Protein AF-A0A7S3WLR8-F1 (afdb_monomer_lite)

Foldseek 3Di:
DDDDPVRVVVVVVVVLVVLVVVLVVLLVVLCVVVPVLSVLLNVLLVVLVVCCVVPPPVVCCVPVNDPVSVVQVSVLSVQLSVLRVVLVPDDPVCNVVSNVSSSVSSNSD

Organism: NCBI:txid141414

Structure (mmCIF, N/CA/C/O backbone):
data_AF-A0A7S3WLR8-F1
#
_entry.id   AF-A0A7S3WLR8-F1
#
loop_
_atom_site.group_PDB
_atom_site.id
_atom_site.type_symbol
_atom_site.label_atom_id
_atom_site.label_alt_id
_atom_site.label_comp_id
_atom_site.label_asym_id
_atom_site.label_entity_id
_atom_site.label_seq_id
_atom_site.pdbx_PDB_ins_code
_atom_site.Cartn_x
_atom_site.Cartn_y
_atom_site.Cartn_z
_atom_site.occupancy
_atom_site.B_iso_or_equiv
_atom_site.auth_seq_id
_atom_site.auth_comp_id
_atom_site.auth_asym_id
_atom_site.auth_atom_id
_atom_site.pdbx_PDB_model_num
ATOM 1 N N . PRO A 1 1 ? -31.606 2.543 12.599 1.00 53.97 1 PRO A N 1
ATOM 2 C CA . PRO A 1 1 ? -30.919 1.643 13.562 1.00 53.97 1 PRO A CA 1
ATOM 3 C C . PRO A 1 1 ? -29.468 2.091 13.842 1.00 53.97 1 PRO A C 1
ATOM 5 O O . PRO A 1 1 ? -28.624 2.026 12.952 1.00 53.97 1 PRO A O 1
ATOM 8 N N . ARG A 1 2 ? -29.178 2.594 15.053 1.00 62.66 2 ARG A N 1
ATOM 9 C CA . ARG A 1 2 ? -27.808 2.959 15.464 1.00 62.66 2 ARG A CA 1
ATOM 10 C C . ARG A 1 2 ? -27.007 1.675 15.719 1.00 62.66 2 ARG A C 1
ATOM 12 O O . ARG A 1 2 ? -27.306 0.950 16.660 1.00 62.66 2 ARG A O 1
ATOM 19 N N . ARG A 1 3 ? -26.029 1.371 14.860 1.00 73.75 3 ARG A N 1
ATOM 20 C CA . ARG A 1 3 ? -25.092 0.250 15.059 1.00 73.75 3 ARG A CA 1
ATOM 21 C C . ARG A 1 3 ? -24.242 0.498 16.308 1.00 73.75 3 ARG A C 1
ATOM 23 O O . ARG A 1 3 ? -23.859 1.640 16.568 1.00 73.75 3 ARG A O 1
ATOM 30 N N . THR A 1 4 ? -23.946 -0.556 17.069 1.00 88.06 4 THR A N 1
ATOM 31 C CA . THR A 1 4 ? -23.054 -0.463 18.233 1.00 88.06 4 THR A CA 1
ATOM 32 C C . THR A 1 4 ? -21.633 -0.080 17.791 1.00 88.06 4 THR A C 1
ATOM 34 O O . THR A 1 4 ? -21.237 -0.387 16.661 1.00 88.06 4 THR A O 1
ATOM 37 N N . PRO A 1 5 ? -20.832 0.576 18.652 1.00 85.75 5 PRO A N 1
ATOM 38 C CA . PRO A 1 5 ? -19.446 0.926 18.331 1.00 85.75 5 PRO A CA 1
ATOM 39 C C . PRO A 1 5 ? -18.611 -0.293 17.922 1.00 85.75 5 PRO A C 1
ATOM 41 O O . PRO A 1 5 ? -17.853 -0.219 16.960 1.00 85.75 5 PRO A O 1
ATOM 44 N N . LEU A 1 6 ? -18.829 -1.430 18.595 1.00 89.19 6 LEU A N 1
ATOM 45 C CA . LEU A 1 6 ? -18.189 -2.707 18.282 1.00 89.19 6 LEU A CA 1
ATOM 46 C C . LEU A 1 6 ? -18.534 -3.183 16.863 1.00 89.19 6 LEU A C 1
ATOM 48 O O . LEU A 1 6 ? -17.643 -3.556 16.109 1.00 89.19 6 LEU A O 1
ATOM 52 N N . ALA A 1 7 ? -19.809 -3.120 16.468 1.00 88.44 7 ALA A N 1
ATOM 53 C CA . ALA A 1 7 ? -20.231 -3.523 15.128 1.00 88.44 7 ALA A CA 1
ATOM 54 C C . ALA A 1 7 ? -19.625 -2.625 14.036 1.00 88.44 7 ALA A C 1
ATOM 56 O O . ALA A 1 7 ? -19.241 -3.121 12.981 1.00 88.44 7 ALA A O 1
ATOM 57 N N . ASN A 1 8 ? -19.498 -1.317 14.287 1.00 87.25 8 ASN A N 1
ATOM 58 C CA . ASN A 1 8 ? -18.840 -0.401 13.349 1.00 87.25 8 ASN A CA 1
ATOM 59 C C . ASN A 1 8 ? -17.331 -0.661 13.249 1.00 87.25 8 ASN A C 1
ATOM 61 O O . ASN A 1 8 ? -16.785 -0.603 12.150 1.00 87.25 8 ASN A O 1
ATOM 65 N N . PHE A 1 9 ? -16.673 -0.966 14.370 1.00 87.06 9 PHE A N 1
ATOM 66 C CA . PHE A 1 9 ? -15.255 -1.316 14.388 1.00 87.06 9 PHE A CA 1
ATOM 67 C C . PHE A 1 9 ? -14.991 -2.616 13.624 1.00 87.06 9 PHE A C 1
ATOM 69 O O . PHE A 1 9 ? -14.177 -2.619 12.710 1.00 87.06 9 PHE A O 1
ATOM 76 N N . LEU A 1 10 ? -15.743 -3.683 13.914 1.00 91.88 10 LEU A N 1
ATOM 77 C CA . LEU A 1 10 ? -15.607 -4.966 13.215 1.00 91.88 10 LEU A CA 1
ATOM 78 C C . LEU A 1 10 ? -15.839 -4.824 11.708 1.00 91.88 10 LEU A C 1
ATOM 80 O O . LEU A 1 10 ? -15.087 -5.378 10.909 1.00 91.88 10 LEU A O 1
ATOM 84 N N . LEU A 1 11 ? -16.846 -4.040 11.315 1.00 89.75 11 LEU A N 1
ATOM 85 C CA . LEU A 1 11 ? -17.117 -3.756 9.910 1.00 89.75 11 LEU A CA 1
ATOM 86 C C . LEU A 1 11 ? -15.945 -3.008 9.249 1.00 89.75 11 LEU A C 1
ATOM 88 O O . LEU A 1 11 ? -15.518 -3.380 8.159 1.00 89.75 11 LEU A O 1
ATOM 92 N N . MET A 1 12 ? -15.406 -1.979 9.908 1.00 88.06 12 MET A N 1
ATOM 93 C CA . MET A 1 12 ? -14.247 -1.231 9.415 1.00 88.06 12 MET A CA 1
ATOM 94 C C . MET A 1 12 ? -13.010 -2.132 9.291 1.00 88.06 12 MET A C 1
ATOM 96 O O . MET A 1 12 ? -12.360 -2.115 8.250 1.00 88.06 12 MET A O 1
ATOM 100 N N . SER A 1 13 ? -12.709 -2.950 10.302 1.00 88.19 13 SER A N 1
ATOM 101 C CA . SER A 1 13 ? -11.576 -3.884 10.286 1.00 88.19 13 SER A CA 1
ATOM 102 C C . SER A 1 13 ? -11.689 -4.923 9.171 1.00 88.19 13 SER A C 1
ATOM 104 O O . SER A 1 13 ? -10.683 -5.260 8.543 1.00 88.19 13 SER A O 1
ATOM 106 N N . PHE A 1 14 ? -12.904 -5.404 8.892 1.00 91.88 14 PHE A N 1
ATOM 107 C CA . PHE A 1 14 ? -13.155 -6.319 7.783 1.00 91.88 14 PHE A CA 1
ATOM 108 C C . PHE A 1 14 ? -12.862 -5.657 6.431 1.00 91.88 14 PHE A C 1
ATOM 110 O O . PHE A 1 14 ? -12.049 -6.170 5.663 1.00 91.88 14 PHE A O 1
ATOM 117 N N . PHE A 1 15 ? -13.448 -4.484 6.159 1.00 88.62 15 PHE A N 1
ATOM 118 C CA . PHE A 1 15 ? -13.187 -3.757 4.911 1.00 88.62 15 PHE A CA 1
ATOM 119 C C . PHE A 1 15 ? -11.719 -3.347 4.767 1.00 88.62 15 PHE A C 1
ATOM 121 O O . PHE A 1 15 ? -11.165 -3.447 3.675 1.00 88.62 15 PHE A O 1
ATOM 128 N N . PHE A 1 16 ? -11.070 -2.947 5.861 1.00 86.88 16 PHE A N 1
ATOM 129 C CA . PHE A 1 16 ? -9.645 -2.635 5.870 1.00 86.88 16 PHE A CA 1
ATOM 130 C C . PHE A 1 16 ? -8.793 -3.857 5.509 1.00 86.88 16 PHE A C 1
ATOM 132 O O . PHE A 1 16 ? -7.898 -3.739 4.679 1.00 86.88 16 PHE A O 1
ATOM 139 N N . SER A 1 17 ? -9.102 -5.036 6.063 1.00 89.62 17 SER A N 1
ATOM 140 C CA . SER A 1 17 ? -8.383 -6.275 5.729 1.00 89.62 17 SER A CA 1
ATOM 141 C C . SER A 1 17 ? -8.551 -6.656 4.261 1.00 89.62 17 SER A C 1
ATOM 143 O O . SER A 1 17 ? -7.573 -7.013 3.610 1.00 89.62 17 SER A O 1
ATOM 145 N N . VAL A 1 18 ? -9.768 -6.539 3.719 1.00 89.88 18 VAL A N 1
ATOM 146 C CA . VAL A 1 18 ? -10.029 -6.801 2.294 1.00 89.88 18 VAL A CA 1
ATOM 147 C C . VAL A 1 18 ? -9.256 -5.820 1.413 1.00 89.88 18 VAL A C 1
ATOM 149 O O . VAL A 1 18 ? -8.581 -6.244 0.476 1.00 89.88 18 VAL A O 1
ATOM 152 N N . ASN A 1 19 ? -9.299 -4.524 1.736 1.00 87.06 19 ASN A N 1
ATOM 153 C CA . ASN A 1 19 ? -8.563 -3.499 1.000 1.00 87.06 19 ASN A CA 1
ATOM 154 C C . ASN A 1 19 ? -7.050 -3.765 1.027 1.00 87.06 19 ASN A C 1
ATOM 156 O O . ASN A 1 19 ? -6.403 -3.823 -0.015 1.00 87.06 19 ASN A O 1
ATOM 160 N N . HIS A 1 20 ? -6.495 -4.010 2.214 1.00 85.19 20 HIS A N 1
ATOM 161 C CA . HIS A 1 20 ? -5.074 -4.288 2.399 1.00 85.19 20 HIS A CA 1
ATOM 162 C C . HIS A 1 20 ? -4.630 -5.574 1.679 1.00 85.19 20 HIS A C 1
ATOM 164 O O . HIS A 1 20 ? -3.558 -5.613 1.069 1.00 85.19 20 HIS A O 1
ATOM 170 N N . GLY A 1 21 ? -5.454 -6.626 1.718 1.00 86.88 21 GLY A N 1
ATOM 171 C CA . GLY A 1 21 ? -5.207 -7.876 0.998 1.00 86.88 21 GLY A CA 1
ATOM 172 C C . GLY A 1 21 ? -5.178 -7.682 -0.519 1.00 86.88 21 GLY A C 1
ATOM 173 O O . GLY A 1 21 ? -4.295 -8.221 -1.185 1.00 86.88 21 GLY A O 1
ATOM 174 N N . CYS A 1 22 ? -6.081 -6.856 -1.056 1.00 86.19 22 CYS A N 1
ATOM 175 C CA . CYS A 1 22 ? -6.104 -6.508 -2.477 1.00 86.19 22 CYS A CA 1
ATOM 176 C C . CYS A 1 22 ? -4.805 -5.812 -2.905 1.00 86.19 22 CYS A C 1
ATOM 178 O O . CYS A 1 22 ? -4.157 -6.250 -3.856 1.00 86.19 22 CYS A O 1
ATOM 180 N N . VAL A 1 23 ? -4.362 -4.793 -2.160 1.00 84.06 23 VAL A N 1
ATOM 181 C CA . VAL A 1 23 ? -3.108 -4.095 -2.484 1.00 84.06 23 VAL A CA 1
ATOM 182 C C . VAL A 1 23 ? -1.901 -5.030 -2.383 1.00 84.06 23 VAL A C 1
ATOM 184 O O . VAL A 1 23 ? -1.042 -5.026 -3.263 1.00 84.06 23 VAL A O 1
ATOM 187 N N . SER A 1 24 ? -1.855 -5.883 -1.357 1.00 85.69 24 SER A N 1
ATOM 188 C CA . SER A 1 24 ? -0.758 -6.845 -1.176 1.00 85.69 24 SER A CA 1
ATOM 189 C C . SER A 1 24 ? -0.649 -7.819 -2.356 1.00 85.69 24 SER A C 1
ATOM 191 O O . SER A 1 24 ? 0.456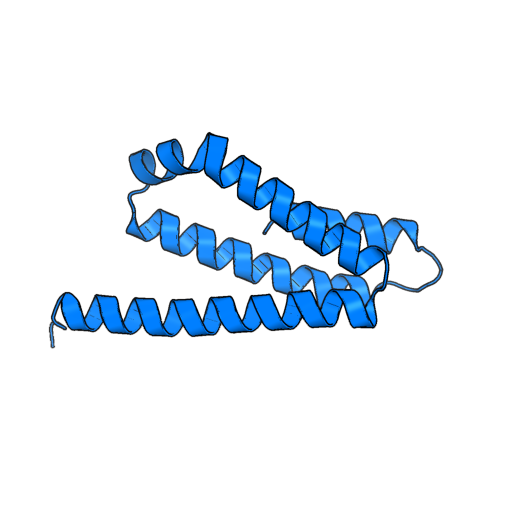 -8.148 -2.792 1.00 85.69 24 SER A O 1
ATOM 193 N N . ALA A 1 25 ? -1.785 -8.249 -2.915 1.00 86.12 25 ALA A N 1
ATOM 194 C CA . ALA A 1 25 ? -1.808 -9.090 -4.108 1.00 86.12 25 ALA A CA 1
ATOM 195 C C . ALA A 1 25 ? -1.264 -8.348 -5.340 1.00 86.12 25 ALA A C 1
ATOM 197 O O . ALA A 1 25 ? -0.430 -8.891 -6.064 1.00 86.12 25 ALA A O 1
ATOM 198 N N . VAL A 1 26 ? -1.675 -7.093 -5.545 1.00 82.12 26 VAL A N 1
ATOM 199 C CA . VAL A 1 26 ? -1.200 -6.239 -6.650 1.00 82.12 26 VAL A CA 1
ATOM 200 C C . VAL A 1 26 ? 0.310 -6.020 -6.564 1.00 82.12 26 VAL A C 1
ATOM 202 O O . VAL A 1 26 ? 0.995 -6.099 -7.580 1.00 82.12 26 VAL A O 1
ATOM 205 N N . LEU A 1 27 ? 0.841 -5.813 -5.361 1.00 82.62 27 LEU A N 1
ATOM 206 C CA . LEU A 1 27 ? 2.268 -5.607 -5.125 1.00 82.62 27 LEU A CA 1
ATOM 207 C C . LEU A 1 27 ? 3.082 -6.853 -5.518 1.00 82.62 27 LEU A C 1
ATOM 209 O O . LEU A 1 27 ? 4.075 -6.736 -6.233 1.00 82.62 27 LEU A O 1
ATOM 213 N N . ASN A 1 28 ? 2.605 -8.055 -5.172 1.00 83.50 28 ASN A N 1
ATOM 214 C CA . ASN A 1 28 ? 3.231 -9.313 -5.600 1.00 83.50 28 ASN A CA 1
ATOM 215 C C . ASN A 1 28 ? 3.179 -9.497 -7.129 1.00 83.50 28 ASN A C 1
ATOM 217 O O . ASN A 1 28 ? 4.193 -9.785 -7.766 1.00 83.50 28 ASN A O 1
ATOM 221 N N . ILE A 1 29 ? 2.009 -9.252 -7.725 1.00 83.06 29 ILE A N 1
ATOM 222 C CA . ILE A 1 29 ? 1.783 -9.332 -9.174 1.00 83.06 29 ILE A CA 1
ATOM 223 C C . ILE A 1 29 ? 2.677 -8.327 -9.926 1.00 83.06 29 ILE A C 1
ATOM 225 O O . ILE A 1 29 ? 3.212 -8.650 -10.985 1.00 83.06 29 ILE A O 1
ATOM 229 N N . SER A 1 30 ? 2.905 -7.135 -9.365 1.00 78.00 30 SER A N 1
ATOM 230 C CA . SER A 1 30 ? 3.750 -6.093 -9.961 1.00 78.00 30 SER A CA 1
ATOM 231 C C . SER A 1 30 ? 5.182 -6.559 -10.200 1.00 78.00 30 SER A C 1
ATOM 233 O O . SER A 1 30 ? 5.725 -6.340 -11.280 1.00 78.00 30 SER A O 1
ATOM 235 N N . VAL A 1 31 ? 5.772 -7.269 -9.237 1.00 80.00 31 VAL A N 1
ATOM 236 C CA . VAL A 1 31 ? 7.144 -7.778 -9.334 1.00 80.00 31 VAL A CA 1
ATOM 237 C C . VAL A 1 31 ? 7.231 -8.869 -10.401 1.00 80.00 31 VAL A C 1
ATOM 239 O O . VAL A 1 31 ? 8.186 -8.900 -11.173 1.00 80.00 31 VAL A O 1
ATOM 242 N N . GLN A 1 32 ? 6.205 -9.718 -10.505 1.00 83.38 32 GLN A N 1
ATOM 243 C CA . GLN A 1 32 ? 6.160 -10.784 -11.508 1.00 83.38 32 GLN A CA 1
ATOM 244 C C . GLN A 1 32 ? 5.997 -10.250 -12.940 1.00 83.38 32 GLN A C 1
ATOM 246 O O . GLN A 1 32 ? 6.628 -10.772 -13.856 1.00 83.38 32 GLN A O 1
ATOM 251 N N . LEU A 1 33 ? 5.170 -9.218 -13.148 1.00 77.81 33 LEU A N 1
ATOM 252 C CA . LEU A 1 33 ? 4.892 -8.671 -14.485 1.00 77.81 33 LEU A CA 1
ATOM 253 C C . LEU A 1 33 ? 5.892 -7.606 -14.945 1.00 77.81 33 LEU A C 1
ATOM 255 O O . LEU A 1 33 ? 6.199 -7.532 -16.135 1.00 77.81 33 LEU A O 1
ATOM 259 N N . LEU A 1 34 ? 6.372 -6.745 -14.043 1.00 71.00 34 LEU A N 1
ATOM 260 C CA . LEU A 1 34 ? 7.248 -5.624 -14.398 1.00 71.00 34 LEU A CA 1
ATOM 261 C C . LEU A 1 34 ? 8.738 -5.910 -14.154 1.00 71.00 34 LEU A C 1
ATOM 263 O O . LEU A 1 34 ? 9.560 -5.101 -14.594 1.00 71.00 34 LEU A O 1
ATOM 267 N N . GLY A 1 35 ? 9.092 -7.018 -13.493 1.00 77.81 35 GLY A N 1
ATOM 268 C CA . GLY A 1 35 ? 10.472 -7.336 -13.122 1.00 77.81 35 GLY A CA 1
ATOM 269 C C . GLY A 1 35 ? 11.072 -6.242 -12.236 1.00 77.81 35 GLY A C 1
ATOM 270 O O . GLY A 1 35 ? 10.438 -5.790 -11.280 1.00 77.81 35 GLY A O 1
ATOM 271 N N . ASP A 1 36 ? 12.260 -5.751 -12.595 1.00 75.44 36 ASP A N 1
ATOM 272 C CA . ASP A 1 36 ? 12.979 -4.713 -11.840 1.00 75.44 36 ASP A CA 1
ATOM 273 C C . ASP A 1 36 ? 12.142 -3.444 -11.609 1.00 75.44 36 ASP A C 1
ATOM 275 O O . ASP A 1 36 ? 12.180 -2.861 -10.526 1.00 75.44 36 ASP A O 1
ATOM 279 N N . ALA A 1 37 ? 11.311 -3.039 -12.578 1.00 69.56 37 ALA A N 1
ATOM 280 C CA . ALA A 1 37 ? 10.446 -1.865 -12.434 1.00 69.56 37 ALA A CA 1
ATOM 281 C C . ALA A 1 37 ? 9.354 -2.046 -11.358 1.00 69.56 37 ALA A C 1
ATOM 283 O O . ALA A 1 37 ? 8.975 -1.066 -10.713 1.00 69.56 37 ALA A O 1
ATOM 284 N N . GLY A 1 38 ? 8.888 -3.281 -11.134 1.00 70.44 38 GLY A N 1
ATOM 285 C CA . GLY A 1 38 ? 7.958 -3.622 -10.050 1.00 70.44 38 GLY A CA 1
ATOM 286 C C . GLY A 1 38 ? 8.648 -3.649 -8.682 1.00 70.44 38 GLY A C 1
ATOM 287 O O . GLY A 1 38 ? 8.073 -3.216 -7.680 1.00 70.44 38 GLY A O 1
ATOM 288 N N . SER A 1 39 ? 9.918 -4.060 -8.643 1.00 76.88 39 SER A N 1
ATOM 289 C CA . SER A 1 39 ? 10.753 -3.977 -7.438 1.00 76.88 39 SER A CA 1
ATOM 290 C C . SER A 1 39 ? 11.016 -2.524 -7.023 1.00 76.88 39 SER A C 1
ATOM 292 O O . SER A 1 39 ? 10.872 -2.199 -5.845 1.00 76.88 39 SER A O 1
ATOM 294 N N . TYR A 1 40 ? 11.316 -1.625 -7.971 1.00 75.94 40 TYR A N 1
ATOM 295 C CA . TYR A 1 40 ? 11.464 -0.188 -7.687 1.00 75.94 40 TYR A CA 1
ATOM 296 C C . TYR A 1 40 ? 10.162 0.453 -7.202 1.00 75.94 40 TYR A C 1
ATOM 298 O O . TYR A 1 40 ? 10.181 1.239 -6.259 1.00 75.94 40 TYR A O 1
ATOM 306 N N . GLN A 1 41 ? 9.030 0.084 -7.804 1.00 73.75 41 GLN A N 1
ATOM 307 C CA . GLN A 1 41 ? 7.705 0.538 -7.386 1.00 73.75 41 GLN A CA 1
ATOM 308 C C . GLN A 1 41 ? 7.388 0.128 -5.942 1.00 73.75 41 GLN A C 1
ATOM 310 O O . GLN A 1 41 ? 6.949 0.948 -5.137 1.00 73.75 41 GLN A O 1
ATOM 315 N N . SER A 1 42 ? 7.635 -1.140 -5.612 1.00 79.19 42 SER A N 1
ATOM 316 C CA . SER A 1 42 ? 7.425 -1.685 -4.268 1.00 79.19 42 SER A CA 1
ATOM 317 C C . SER A 1 42 ? 8.376 -1.054 -3.247 1.00 79.19 42 SER A C 1
ATOM 319 O O . SER A 1 42 ? 7.962 -0.688 -2.151 1.00 79.19 42 SER A O 1
ATOM 321 N N . GLY A 1 43 ? 9.648 -0.880 -3.616 1.00 79.00 43 GLY A N 1
ATOM 322 C CA . GLY A 1 43 ? 10.653 -0.241 -2.768 1.00 79.00 43 GLY A CA 1
ATOM 323 C C . GLY A 1 43 ? 10.336 1.226 -2.476 1.00 79.00 43 GLY A C 1
ATOM 324 O O . GLY A 1 43 ? 10.415 1.642 -1.321 1.00 79.00 43 GLY A O 1
ATOM 325 N N . ALA A 1 44 ? 9.923 1.991 -3.492 1.00 79.12 44 ALA A N 1
ATOM 326 C CA . ALA A 1 44 ? 9.492 3.376 -3.323 1.00 79.12 44 ALA A CA 1
ATOM 327 C C . ALA A 1 44 ? 8.322 3.476 -2.337 1.00 79.12 44 ALA A C 1
ATOM 32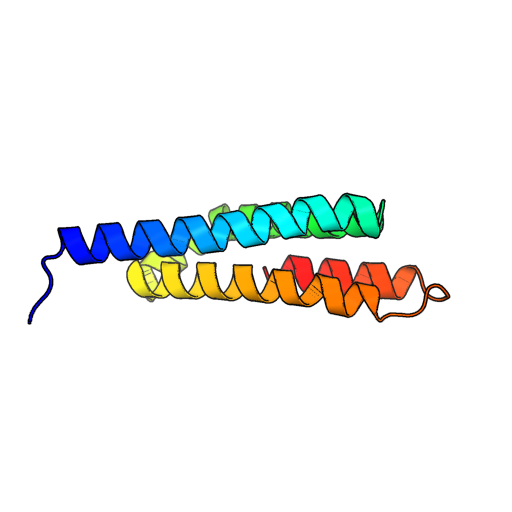9 O O . ALA A 1 44 ? 8.395 4.288 -1.420 1.00 79.12 44 ALA A O 1
ATOM 330 N N . LEU A 1 45 ? 7.323 2.593 -2.466 1.00 78.88 45 LEU A N 1
ATOM 331 C CA . LEU A 1 45 ? 6.171 2.562 -1.566 1.00 78.88 45 LEU A CA 1
ATOM 332 C C . LEU A 1 45 ? 6.556 2.238 -0.119 1.00 78.88 45 LEU A C 1
ATOM 334 O O . LEU A 1 45 ? 6.076 2.872 0.813 1.00 78.88 45 LEU A O 1
ATOM 338 N N . TYR A 1 46 ? 7.450 1.274 0.113 1.00 83.00 46 TYR A N 1
ATOM 339 C CA . TYR A 1 46 ? 7.888 0.978 1.481 1.00 83.00 46 TYR A CA 1
ATOM 340 C C . TYR A 1 46 ? 8.679 2.130 2.108 1.00 83.00 46 TYR A C 1
ATOM 342 O O . TYR A 1 46 ? 8.525 2.399 3.301 1.00 83.00 46 TYR A O 1
ATOM 350 N N . ILE A 1 47 ? 9.503 2.827 1.320 1.00 82.25 47 ILE A N 1
ATOM 351 C CA . ILE A 1 47 ? 10.267 3.988 1.790 1.00 82.25 47 ILE A CA 1
ATOM 352 C C . ILE A 1 47 ? 9.327 5.152 2.116 1.00 82.25 47 ILE A C 1
ATOM 354 O O . ILE A 1 47 ? 9.464 5.758 3.180 1.00 82.25 47 ILE A O 1
ATOM 358 N N . THR A 1 48 ? 8.366 5.463 1.246 1.00 80.94 48 THR A N 1
ATOM 359 C CA . THR A 1 48 ? 7.400 6.554 1.464 1.00 80.94 48 THR A CA 1
ATOM 360 C C . THR A 1 48 ? 6.473 6.253 2.624 1.00 80.94 48 THR A C 1
ATOM 362 O O . THR A 1 48 ? 6.239 7.128 3.461 1.00 80.94 48 THR A O 1
ATOM 365 N N . TYR A 1 49 ? 6.028 5.004 2.744 1.00 81.50 49 TYR A N 1
ATOM 366 C CA . TYR A 1 49 ? 5.244 4.539 3.876 1.00 81.50 49 TYR A CA 1
ATOM 367 C C . TYR A 1 49 ? 6.019 4.691 5.190 1.00 81.50 49 TYR A C 1
ATOM 369 O O . TYR A 1 49 ? 5.500 5.259 6.151 1.00 81.50 49 TYR A O 1
ATOM 377 N N . ALA A 1 50 ? 7.284 4.263 5.231 1.00 83.06 50 ALA A N 1
ATOM 378 C CA . ALA A 1 50 ? 8.131 4.411 6.412 1.00 83.06 50 ALA A CA 1
ATOM 379 C C . ALA A 1 50 ? 8.400 5.887 6.754 1.00 83.06 50 ALA A C 1
ATOM 381 O O . ALA A 1 50 ? 8.301 6.278 7.917 1.00 83.06 50 ALA A O 1
ATOM 382 N N . ALA A 1 51 ? 8.689 6.724 5.755 1.00 82.25 51 ALA A N 1
ATOM 383 C CA . ALA A 1 51 ? 8.906 8.156 5.947 1.00 82.25 51 ALA A CA 1
ATOM 384 C C . ALA A 1 51 ? 7.643 8.855 6.474 1.00 82.25 51 ALA A C 1
ATOM 386 O O . ALA A 1 51 ? 7.718 9.645 7.414 1.00 82.25 51 ALA A O 1
ATOM 387 N N . THR A 1 52 ? 6.475 8.517 5.927 1.00 81.81 52 THR A N 1
ATOM 388 C CA . THR A 1 52 ? 5.181 9.055 6.371 1.00 81.81 52 THR A CA 1
ATOM 389 C C . THR A 1 52 ? 4.851 8.587 7.785 1.00 81.81 52 THR A C 1
ATOM 391 O O . THR A 1 52 ? 4.429 9.392 8.618 1.00 81.81 52 THR A O 1
ATOM 394 N N . ALA A 1 53 ? 5.118 7.318 8.102 1.00 82.75 53 ALA A N 1
ATOM 395 C CA . ALA A 1 53 ? 4.942 6.776 9.444 1.00 82.75 53 ALA A CA 1
ATOM 396 C C . ALA A 1 53 ? 5.827 7.492 10.480 1.00 82.75 53 ALA A C 1
ATOM 398 O O . ALA A 1 53 ? 5.348 7.837 11.559 1.00 82.75 53 ALA A O 1
ATOM 399 N N . LEU A 1 54 ? 7.095 7.755 10.142 1.00 83.06 54 LEU A N 1
ATOM 400 C CA . LEU A 1 54 ? 8.071 8.368 11.050 1.00 83.06 54 LEU A CA 1
ATOM 401 C C . LEU A 1 54 ? 7.880 9.877 11.227 1.00 83.06 54 LEU A C 1
ATOM 403 O O . LEU A 1 54 ? 8.040 10.382 12.336 1.00 83.06 54 LEU A O 1
ATOM 407 N N . LEU A 1 55 ? 7.574 10.602 10.150 1.00 81.69 55 LEU A N 1
ATOM 408 C CA . LEU A 1 55 ? 7.586 12.069 10.150 1.00 81.69 55 LEU A CA 1
ATOM 409 C C . LEU A 1 55 ? 6.189 12.683 10.273 1.00 81.69 55 LEU A C 1
ATOM 411 O O . LEU A 1 55 ? 6.044 13.757 10.850 1.00 81.69 55 LEU A O 1
ATOM 415 N N . PHE A 1 56 ? 5.164 12.019 9.735 1.00 76.44 56 PHE A N 1
ATOM 416 C CA . PHE A 1 56 ? 3.841 12.619 9.540 1.00 76.44 56 PHE A CA 1
ATOM 417 C C . PHE A 1 56 ? 2.708 11.919 10.290 1.00 76.44 56 PHE A C 1
ATOM 419 O O . PHE A 1 56 ? 1.675 12.548 10.515 1.00 76.44 56 PHE A O 1
ATOM 426 N N . SER A 1 57 ? 2.877 10.668 10.730 1.00 77.38 57 SER A N 1
ATOM 427 C CA . SER A 1 57 ? 1.786 9.915 11.365 1.00 77.38 57 SER A CA 1
ATOM 428 C C . SER A 1 57 ? 1.259 10.581 12.636 1.00 77.38 57 SER A C 1
ATOM 430 O O . SER A 1 57 ? 0.046 10.638 12.821 1.00 77.38 57 SER A O 1
ATOM 432 N N . ALA A 1 58 ? 2.137 11.091 13.505 1.00 76.69 58 ALA A N 1
ATOM 433 C CA . ALA A 1 58 ? 1.712 11.769 14.731 1.00 76.69 58 ALA A CA 1
ATOM 434 C C . ALA A 1 58 ? 0.987 13.091 14.413 1.00 76.69 58 ALA A C 1
ATOM 436 O O . ALA A 1 58 ? -0.140 13.303 14.851 1.00 76.69 58 ALA A O 1
ATOM 437 N N . GLY A 1 59 ? 1.575 13.927 13.549 1.00 76.56 59 GLY A N 1
ATOM 438 C CA . GLY A 1 59 ? 0.995 15.218 13.168 1.00 76.56 59 GLY A CA 1
ATOM 439 C C . GLY A 1 59 ? -0.333 15.109 12.408 1.00 76.56 59 GLY A C 1
ATOM 440 O O . GLY A 1 59 ? -1.235 15.922 12.625 1.00 76.56 59 GLY A O 1
ATOM 441 N N . MET A 1 60 ? -0.496 14.094 11.551 1.00 72.62 60 MET A N 1
ATOM 442 C CA . MET A 1 60 ? -1.760 13.842 10.848 1.00 72.62 60 MET A CA 1
ATOM 443 C C . MET A 1 60 ? -2.872 13.412 11.802 1.00 72.62 60 MET A C 1
ATOM 445 O O . MET A 1 60 ? -3.985 13.932 11.706 1.00 72.62 60 MET A O 1
ATOM 449 N N . VAL A 1 61 ? -2.581 12.483 12.718 1.00 81.25 61 VAL A N 1
ATOM 450 C CA . VAL A 1 61 ? -3.585 11.972 13.660 1.00 81.25 61 VAL A CA 1
ATOM 451 C C . VAL A 1 61 ? -4.025 13.063 14.632 1.00 81.25 61 VAL A C 1
ATOM 453 O O . VAL A 1 61 ? -5.225 13.170 14.892 1.00 81.25 61 VAL A O 1
ATOM 456 N N . ASP A 1 62 ? -3.100 13.911 15.082 1.00 81.44 62 ASP A N 1
ATOM 457 C CA . ASP A 1 62 ? -3.409 15.031 15.974 1.00 81.44 62 ASP A CA 1
ATOM 458 C C . ASP A 1 62 ? -4.213 16.141 15.274 1.00 81.44 62 ASP A C 1
ATOM 460 O O . ASP A 1 62 ? -5.087 16.749 15.890 1.00 81.44 62 ASP A O 1
ATOM 464 N N . SER A 1 63 ? -3.982 16.377 13.975 1.00 83.06 63 SER A N 1
ATOM 465 C CA . SER A 1 63 ? -4.655 17.453 13.225 1.00 83.06 63 SER A CA 1
ATOM 466 C C . SER A 1 63 ? -6.020 17.052 12.650 1.00 83.06 63 SER A C 1
ATOM 468 O O . SER A 1 63 ? -6.972 17.829 12.709 1.00 83.06 63 SER A O 1
ATOM 470 N N . PHE A 1 64 ? -6.138 15.850 12.073 1.00 78.31 64 PHE A N 1
ATOM 471 C CA . PHE A 1 64 ? -7.349 15.395 11.364 1.00 78.31 64 PHE A CA 1
ATOM 472 C C . PHE A 1 64 ? -8.175 14.376 12.158 1.00 78.31 64 PHE A C 1
ATOM 474 O O . PHE A 1 64 ? -9.293 14.021 11.771 1.00 78.31 64 PHE A O 1
ATOM 481 N N . GLY A 1 65 ? -7.637 13.889 13.273 1.00 84.31 65 GLY A N 1
ATOM 482 C CA . GLY A 1 65 ? -8.240 12.839 14.071 1.00 84.31 65 GLY A CA 1
ATOM 483 C C . GLY A 1 65 ? -8.030 11.436 13.479 1.00 84.31 65 GLY A C 1
ATOM 484 O O . GLY A 1 65 ? -7.787 11.254 12.277 1.00 84.31 65 GLY A O 1
ATOM 485 N N . PRO A 1 66 ? -8.172 10.393 14.313 1.00 78.31 66 PRO A N 1
ATOM 486 C CA . PRO A 1 66 ? -7.810 9.022 13.949 1.00 78.31 66 PRO A CA 1
ATOM 487 C C . PRO A 1 66 ? -8.681 8.432 12.832 1.00 78.31 66 PRO A C 1
ATOM 489 O O . PRO A 1 66 ? -8.203 7.638 12.027 1.00 78.31 66 PRO A O 1
ATOM 492 N N . ARG A 1 67 ? -9.958 8.830 12.734 1.00 78.69 67 ARG A N 1
ATOM 493 C CA . ARG A 1 67 ? -10.877 8.294 11.713 1.00 78.69 67 ARG A CA 1
ATOM 494 C C . ARG A 1 67 ? -10.567 8.806 10.309 1.00 78.69 67 ARG A C 1
ATOM 496 O O . ARG A 1 67 ? -10.536 8.010 9.376 1.00 78.69 67 ARG A O 1
ATOM 503 N N . ILE A 1 68 ? -10.341 10.112 10.161 1.00 81.94 68 ILE A N 1
ATOM 504 C CA . ILE A 1 68 ? -10.049 10.718 8.855 1.00 81.94 68 ILE A CA 1
ATOM 505 C C . ILE A 1 68 ? -8.648 10.316 8.400 1.00 81.94 68 ILE A C 1
ATOM 507 O O . ILE A 1 68 ? -8.468 9.980 7.235 1.00 81.94 68 ILE A O 1
ATOM 511 N N . SER A 1 69 ? -7.688 10.240 9.324 1.00 80.31 69 SER A N 1
ATOM 512 C CA . SER A 1 69 ? -6.331 9.766 9.022 1.00 80.31 69 SER A CA 1
ATOM 513 C C . SER A 1 69 ? -6.328 8.331 8.479 1.00 8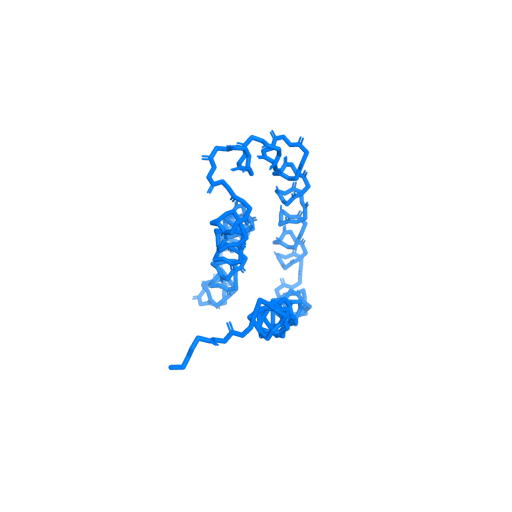0.31 69 SER A C 1
ATOM 515 O O . SER A 1 69 ? -5.656 8.050 7.490 1.00 80.31 69 SER A O 1
ATOM 517 N N . LEU A 1 70 ? -7.150 7.438 9.048 1.00 80.00 70 LEU A N 1
ATOM 518 C CA . LEU A 1 70 ? -7.346 6.078 8.527 1.00 80.00 70 LEU A CA 1
ATOM 519 C C . LEU A 1 70 ? -7.997 6.056 7.134 1.00 80.00 70 LEU A C 1
ATOM 521 O O . LEU A 1 70 ? -7.603 5.259 6.280 1.00 80.00 70 LEU A O 1
ATOM 525 N N . MET A 1 71 ? -8.986 6.918 6.887 1.00 82.19 71 MET A N 1
ATOM 526 C CA . MET A 1 71 ? -9.617 7.039 5.566 1.00 82.19 71 MET A CA 1
ATOM 527 C C . MET A 1 71 ? -8.638 7.568 4.511 1.00 82.19 71 MET A C 1
ATOM 529 O O . MET A 1 71 ? -8.569 7.012 3.421 1.00 82.19 71 MET A O 1
ATOM 533 N N . LEU A 1 72 ? -7.843 8.588 4.839 1.00 81.44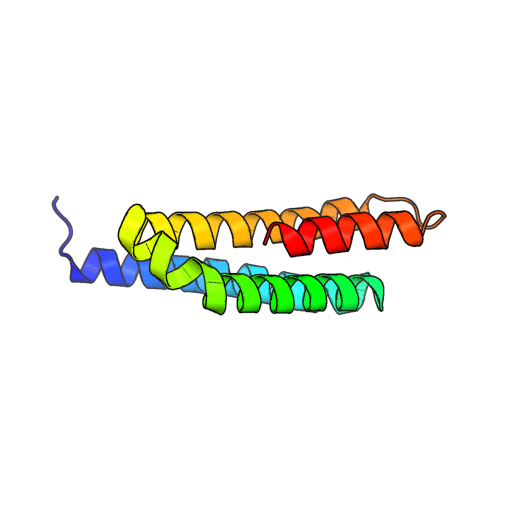 72 LEU A N 1
ATOM 534 C CA . LEU A 1 72 ? -6.822 9.131 3.940 1.00 81.44 72 LEU A CA 1
ATOM 535 C C . LEU A 1 72 ? -5.738 8.096 3.633 1.00 81.44 72 LEU A C 1
ATOM 537 O O . LEU A 1 72 ? -5.445 7.866 2.464 1.00 81.44 72 LEU A O 1
ATOM 541 N N . GLY A 1 73 ? -5.209 7.411 4.651 1.00 79.31 73 GLY A N 1
ATOM 542 C CA . GLY A 1 73 ? -4.198 6.369 4.447 1.00 79.31 73 GLY A CA 1
ATOM 543 C C . GLY A 1 73 ? -4.704 5.214 3.578 1.00 79.31 73 GLY A C 1
ATOM 544 O O . GLY A 1 73 ? -3.998 4.740 2.695 1.00 79.31 73 GLY A O 1
ATOM 545 N N . SER A 1 74 ? -5.958 4.790 3.760 1.00 78.69 74 SER A N 1
ATOM 546 C CA . SER A 1 74 ? -6.556 3.745 2.912 1.00 78.69 74 SER A CA 1
ATOM 547 C C . SER A 1 74 ? -6.875 4.218 1.486 1.00 78.69 74 SER A C 1
ATOM 549 O O . SER A 1 74 ? -6.758 3.425 0.547 1.00 78.69 74 SER A O 1
ATOM 551 N N . ALA A 1 75 ? -7.217 5.495 1.298 1.00 81.19 75 ALA A N 1
ATOM 552 C CA . ALA A 1 75 ? -7.436 6.086 -0.021 1.00 81.19 75 ALA A CA 1
ATOM 553 C C . ALA A 1 75 ? -6.129 6.199 -0.824 1.00 81.19 75 ALA A C 1
ATOM 555 O O . ALA A 1 75 ? -6.091 5.765 -1.975 1.00 81.19 75 ALA A O 1
ATOM 556 N N . LEU A 1 76 ? -5.052 6.698 -0.209 1.00 79.62 76 LEU A N 1
ATOM 557 C CA . LEU A 1 76 ? -3.723 6.789 -0.833 1.00 79.62 76 LEU A CA 1
ATOM 558 C C . LEU A 1 76 ? -3.199 5.405 -1.238 1.00 79.62 76 LEU A C 1
ATOM 560 O O . LEU A 1 76 ? -2.791 5.199 -2.381 1.00 79.62 76 LEU A O 1
ATOM 564 N N . ASN A 1 77 ? -3.375 4.416 -0.361 1.00 78.19 77 ASN A N 1
ATOM 565 C CA . ASN A 1 77 ? -3.013 3.030 -0.647 1.00 78.19 77 ASN A CA 1
ATOM 566 C C . ASN A 1 77 ? -3.795 2.447 -1.849 1.00 78.19 77 ASN A C 1
ATOM 568 O O . ASN A 1 77 ? -3.281 1.651 -2.631 1.00 78.19 77 ASN A O 1
ATOM 572 N N . THR A 1 78 ? -5.039 2.889 -2.062 1.00 78.12 78 THR A N 1
ATOM 573 C CA . THR A 1 78 ? -5.812 2.510 -3.258 1.00 78.12 78 THR A CA 1
ATOM 574 C C . THR A 1 78 ? -5.296 3.213 -4.519 1.00 78.12 78 THR A C 1
ATOM 576 O O . THR A 1 78 ? -5.226 2.593 -5.581 1.00 78.12 78 THR A O 1
ATOM 579 N N . CYS A 1 79 ? -4.886 4.483 -4.423 1.00 76.50 79 CYS A N 1
ATOM 580 C CA . CYS A 1 79 ? -4.293 5.223 -5.543 1.00 76.50 79 CYS A CA 1
ATOM 581 C C . CYS A 1 79 ? -3.011 4.560 -6.063 1.00 76.50 79 CYS A C 1
ATOM 583 O O . CYS A 1 79 ? -2.783 4.544 -7.274 1.00 76.50 79 CYS A O 1
ATOM 585 N N . TYR A 1 80 ? -2.220 3.941 -5.184 1.00 76.06 80 TYR A N 1
ATOM 586 C CA . TYR A 1 80 ? -1.061 3.155 -5.599 1.00 76.06 80 TYR A CA 1
ATOM 587 C C . TYR A 1 80 ? -1.420 2.039 -6.588 1.00 76.06 80 TYR A C 1
ATOM 589 O O . TYR A 1 80 ? -0.728 1.866 -7.591 1.00 76.06 80 TYR A O 1
ATOM 597 N N . VAL A 1 81 ? -2.523 1.314 -6.370 1.00 75.81 81 VAL A N 1
ATOM 598 C CA . VAL A 1 81 ? -2.947 0.214 -7.257 1.00 75.81 81 VAL A CA 1
ATOM 599 C C . VAL A 1 81 ? -3.190 0.701 -8.686 1.00 75.81 81 VAL A C 1
ATOM 601 O O . VAL A 1 81 ? -2.950 -0.046 -9.631 1.00 75.81 81 VAL A O 1
ATOM 604 N N . ILE A 1 82 ? -3.591 1.964 -8.862 1.00 76.00 82 ILE A N 1
ATOM 605 C CA . ILE A 1 82 ? -3.835 2.586 -10.172 1.00 76.00 82 ILE A CA 1
ATOM 606 C C . ILE A 1 82 ? -2.525 2.777 -10.955 1.00 76.00 82 ILE A C 1
ATOM 608 O O . ILE A 1 82 ? -2.528 2.756 -12.185 1.00 76.00 82 ILE A O 1
ATOM 612 N N . SER A 1 83 ? -1.380 2.890 -10.280 1.00 72.62 83 SER A N 1
ATOM 613 C CA . SER A 1 83 ? -0.090 3.059 -10.961 1.00 72.62 83 SER A CA 1
ATOM 614 C C . SER A 1 83 ? 0.354 1.825 -11.757 1.00 72.62 83 SER A C 1
ATOM 616 O O . SER A 1 83 ? 1.027 1.967 -12.777 1.00 72.62 83 SER A O 1
ATOM 618 N N . LEU A 1 84 ? -0.078 0.621 -11.362 1.00 72.44 84 LEU A N 1
ATOM 619 C CA . LEU A 1 84 ? 0.255 -0.631 -12.045 1.00 72.44 84 LEU A CA 1
ATOM 620 C C . LEU A 1 84 ? -0.362 -0.759 -13.451 1.00 72.44 84 LEU A C 1
ATOM 622 O O . LEU A 1 84 ? 0.395 -0.994 -14.394 1.00 72.44 84 LEU A O 1
ATOM 626 N N . PRO A 1 85 ? -1.686 -0.592 -13.659 1.00 73.38 85 PRO A N 1
ATOM 627 C CA . PRO A 1 85 ? -2.263 -0.622 -14.999 1.00 73.38 85 PRO A CA 1
ATOM 628 C C . PRO A 1 85 ? -1.728 0.516 -15.875 1.00 73.38 85 PRO A C 1
ATOM 630 O O . PRO A 1 85 ? -1.505 0.290 -17.061 1.00 73.38 85 PRO A O 1
ATOM 633 N N . ILE A 1 86 ? -1.439 1.696 -15.305 1.00 70.56 86 ILE A N 1
ATOM 634 C CA . ILE A 1 86 ? -0.811 2.810 -16.039 1.00 70.56 86 ILE A CA 1
ATOM 635 C C . ILE A 1 86 ? 0.602 2.422 -16.515 1.00 70.56 86 ILE A C 1
ATOM 637 O O . ILE A 1 86 ? 0.971 2.666 -17.667 1.00 70.56 86 ILE A O 1
ATOM 641 N N . ALA A 1 87 ? 1.392 1.762 -15.669 1.00 68.56 87 ALA A N 1
ATOM 642 C CA . ALA A 1 87 ? 2.708 1.267 -16.059 1.00 68.56 87 ALA A CA 1
ATOM 643 C C . ALA A 1 87 ? 2.632 0.140 -17.111 1.00 68.56 87 ALA A C 1
ATOM 645 O O . ALA A 1 87 ? 3.556 -0.001 -17.914 1.00 68.56 87 ALA A O 1
ATOM 646 N N . LEU A 1 88 ? 1.535 -0.627 -17.148 1.00 69.75 88 LEU A N 1
ATOM 647 C CA . LEU A 1 88 ? 1.322 -1.726 -18.097 1.00 69.75 88 LEU A CA 1
ATOM 648 C C . LEU A 1 88 ? 0.932 -1.249 -19.508 1.00 69.75 88 LEU A C 1
ATOM 650 O O . LEU A 1 88 ? 1.327 -1.868 -20.493 1.00 69.75 88 LEU A O 1
ATOM 654 N N . ILE A 1 89 ? 0.178 -0.150 -19.615 1.00 74.62 89 ILE A N 1
ATOM 655 C CA . ILE A 1 89 ? -0.216 0.448 -20.908 1.00 74.62 89 ILE A CA 1
ATOM 656 C C . ILE A 1 89 ? 0.906 1.277 -21.556 1.00 74.62 89 ILE A C 1
ATOM 658 O O . ILE A 1 89 ? 0.780 1.700 -22.704 1.00 74.62 89 ILE A O 1
ATOM 662 N N . THR A 1 90 ? 2.004 1.524 -20.836 1.00 66.75 90 THR A N 1
ATOM 663 C CA . THR A 1 90 ? 3.126 2.335 -21.324 1.00 66.75 90 THR A CA 1
ATOM 664 C C . THR A 1 90 ? 4.055 1.490 -22.220 1.00 66.75 90 THR A C 1
ATOM 666 O O . THR A 1 90 ? 4.537 0.444 -21.776 1.00 66.75 90 THR A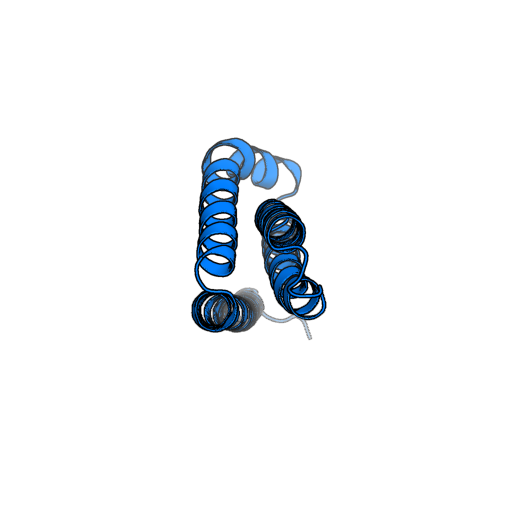 O 1
ATOM 669 N N . PRO A 1 91 ? 4.344 1.907 -23.472 1.00 58.47 91 PRO A N 1
ATOM 670 C CA . PRO A 1 91 ? 5.072 1.085 -24.442 1.00 58.47 91 PRO A CA 1
ATOM 671 C C . PRO A 1 91 ? 6.514 0.753 -24.012 1.00 58.47 91 PRO A C 1
ATOM 673 O O . PRO A 1 91 ? 7.258 1.603 -23.524 1.00 58.47 91 PRO A O 1
ATOM 676 N N . LEU A 1 92 ? 6.931 -0.496 -24.275 1.00 56.25 92 LEU A N 1
ATOM 677 C CA . LEU A 1 92 ? 8.229 -1.103 -23.910 1.00 56.25 92 LEU A CA 1
ATOM 678 C C . LEU A 1 92 ? 9.476 -0.331 -24.383 1.00 56.25 92 LEU A C 1
ATOM 680 O O . LEU A 1 92 ? 10.549 -0.517 -23.817 1.00 56.25 92 LEU A O 1
ATOM 684 N N . ASN A 1 93 ? 9.344 0.547 -25.380 1.00 53.25 93 ASN A N 1
ATOM 685 C CA . ASN A 1 93 ? 10.449 1.317 -25.960 1.00 53.25 93 ASN A CA 1
ATOM 686 C C . ASN A 1 93 ? 10.981 2.438 -25.035 1.00 53.25 93 ASN A C 1
ATOM 688 O O . ASN A 1 93 ? 11.965 3.095 -25.359 1.00 53.25 93 ASN A O 1
ATOM 692 N N . GLN A 1 94 ? 10.340 2.682 -23.885 1.00 62.69 94 GLN A N 1
ATOM 693 C CA . GLN A 1 94 ? 10.753 3.701 -22.915 1.00 62.69 94 GLN A CA 1
ATOM 694 C C . GLN A 1 94 ? 10.801 3.129 -21.493 1.00 62.69 94 GLN A C 1
ATOM 696 O O . GLN A 1 94 ? 10.001 3.482 -20.624 1.00 62.69 94 GLN A O 1
ATOM 701 N N . ALA A 1 95 ? 11.774 2.249 -21.241 1.00 61.00 95 ALA A N 1
ATOM 702 C CA . ALA A 1 95 ? 12.012 1.651 -19.923 1.00 61.00 95 ALA A CA 1
ATOM 703 C C . ALA A 1 95 ? 12.120 2.705 -18.801 1.00 61.00 95 ALA A C 1
ATOM 705 O O . ALA A 1 95 ? 11.572 2.516 -17.717 1.00 61.00 95 ALA A O 1
ATOM 706 N N . THR A 1 96 ? 12.733 3.859 -19.084 1.00 61.38 96 THR A N 1
ATOM 707 C CA . THR A 1 96 ? 12.845 4.985 -18.146 1.00 61.38 96 THR A CA 1
ATOM 708 C C . THR A 1 96 ? 11.484 5.573 -17.767 1.00 61.38 96 THR A C 1
ATOM 710 O O . THR A 1 96 ? 11.265 5.905 -16.607 1.00 61.38 96 THR A O 1
ATOM 713 N N . LEU A 1 97 ? 10.541 5.660 -18.710 1.00 63.25 97 LEU A N 1
ATOM 714 C CA . LEU A 1 97 ? 9.224 6.256 -18.471 1.00 63.25 97 LEU A CA 1
ATOM 715 C C . LEU A 1 97 ? 8.332 5.313 -17.647 1.00 63.25 97 LEU A C 1
ATOM 717 O O . LEU A 1 97 ? 7.627 5.770 -16.751 1.00 63.25 97 LEU A O 1
ATOM 721 N N . ARG A 1 98 ? 8.466 3.991 -17.837 1.00 62.09 98 ARG A N 1
ATOM 722 C CA . ARG A 1 98 ? 7.853 2.980 -16.951 1.00 62.09 98 ARG A CA 1
ATOM 723 C C . ARG A 1 98 ? 8.340 3.095 -15.505 1.00 62.09 98 ARG A C 1
ATOM 725 O O . ARG A 1 98 ? 7.519 3.007 -14.599 1.00 62.09 98 ARG A O 1
ATOM 732 N N . VAL A 1 99 ? 9.638 3.320 -15.291 1.00 63.81 99 VAL A N 1
ATOM 733 C CA . VAL A 1 99 ? 10.222 3.472 -13.944 1.00 63.81 99 VAL A CA 1
ATOM 734 C C . VAL A 1 99 ? 9.807 4.796 -13.294 1.00 63.81 99 VAL A C 1
ATOM 736 O O . VAL A 1 99 ? 9.477 4.824 -12.114 1.00 63.81 99 VAL A O 1
ATOM 739 N N . VAL A 1 100 ? 9.755 5.897 -14.049 1.00 66.06 100 VAL A N 1
ATOM 740 C CA . VAL A 1 100 ? 9.303 7.197 -13.518 1.00 66.06 100 VAL A CA 1
ATOM 741 C C . VAL A 1 100 ? 7.832 7.146 -13.100 1.00 66.06 100 VAL A C 1
ATOM 743 O O . VAL A 1 100 ? 7.488 7.617 -12.018 1.00 66.06 100 VAL A O 1
ATOM 746 N N . VAL A 1 101 ? 6.968 6.537 -13.916 1.00 67.56 101 VAL A N 1
ATOM 747 C CA . VAL A 1 101 ? 5.541 6.367 -13.596 1.00 67.56 101 VAL A CA 1
ATOM 748 C C . VAL A 1 101 ? 5.347 5.441 -12.394 1.00 67.56 101 VAL A C 1
ATOM 750 O O . VAL A 1 101 ? 4.498 5.712 -11.545 1.00 67.56 101 VAL A O 1
ATOM 753 N N . SER A 1 102 ? 6.150 4.380 -12.282 1.00 64.75 102 SER A N 1
ATOM 754 C CA . SER A 1 102 ? 6.042 3.433 -11.174 1.00 64.75 102 SER A CA 1
ATOM 755 C C . SER A 1 102 ? 6.554 4.011 -9.847 1.00 64.75 102 SER A C 1
ATOM 757 O O . SER A 1 102 ? 5.926 3.802 -8.809 1.00 64.75 102 SER A O 1
ATOM 759 N N . ILE A 1 103 ? 7.616 4.825 -9.870 1.00 66.69 103 ILE A N 1
ATOM 760 C CA . ILE A 1 103 ? 8.098 5.576 -8.699 1.00 66.69 103 ILE A CA 1
ATOM 761 C C . ILE A 1 103 ? 7.101 6.670 -8.304 1.00 66.69 103 ILE A C 1
ATOM 763 O O . ILE A 1 103 ? 6.784 6.796 -7.126 1.00 66.69 103 ILE A O 1
ATOM 767 N N . ALA A 1 104 ? 6.559 7.430 -9.262 1.00 71.00 104 ALA A N 1
ATOM 768 C CA . ALA A 1 104 ? 5.539 8.441 -8.978 1.00 71.00 104 ALA A CA 1
ATOM 769 C C . ALA A 1 104 ? 4.284 7.818 -8.344 1.00 71.00 104 ALA A C 1
ATOM 771 O O . ALA A 1 104 ? 3.739 8.366 -7.391 1.00 71.00 104 ALA A O 1
ATOM 772 N N . GLY A 1 105 ? 3.872 6.640 -8.817 1.00 64.06 105 GLY A N 1
ATOM 773 C CA . GLY A 1 105 ? 2.804 5.853 -8.206 1.00 64.06 105 GLY A CA 1
ATOM 774 C C . GLY A 1 105 ? 3.115 5.377 -6.787 1.00 64.06 105 GLY A C 1
ATOM 775 O O . GLY A 1 105 ? 2.251 5.456 -5.918 1.00 64.06 105 GLY A O 1
ATOM 776 N N . GLY A 1 106 ? 4.349 4.924 -6.542 1.00 60.25 106 GLY A N 1
ATOM 777 C CA . GLY A 1 106 ? 4.825 4.522 -5.214 1.00 60.25 106 GLY A CA 1
ATOM 778 C C . GLY A 1 106 ? 4.978 5.682 -4.224 1.00 60.25 106 GLY A C 1
ATOM 779 O O . GLY A 1 106 ? 4.804 5.475 -3.035 1.00 60.25 106 GLY A O 1
ATOM 780 N N . LEU A 1 107 ? 5.249 6.902 -4.701 1.00 64.19 107 LEU A N 1
ATOM 781 C CA . LEU A 1 107 ? 5.299 8.118 -3.876 1.00 64.19 107 LEU A CA 1
ATOM 782 C C . LEU A 1 107 ? 3.913 8.602 -3.420 1.00 64.19 107 LEU A C 1
ATOM 784 O O . LEU A 1 107 ? 3.818 9.293 -2.410 1.00 64.19 107 LEU A O 1
ATOM 788 N N . ILE A 1 108 ? 2.861 8.298 -4.188 1.00 67.44 108 ILE A N 1
ATOM 789 C CA . ILE A 1 108 ? 1.476 8.695 -3.881 1.00 67.44 108 ILE A CA 1
ATOM 790 C C . ILE A 1 108 ? 0.815 7.715 -2.897 1.00 67.44 108 ILE A C 1
ATOM 792 O O . ILE A 1 108 ? -0.077 8.126 -2.155 1.00 67.44 108 ILE A O 1
ATOM 796 N N . GLY A 1 109 ? 1.223 6.442 -2.925 1.00 54.66 109 GLY A N 1
ATOM 797 C CA . GLY A 1 109 ? 0.773 5.390 -2.004 1.00 54.66 109 GLY A CA 1
ATOM 798 C C . GLY A 1 109 ? 1.356 5.517 -0.610 1.00 54.66 109 GLY A C 1
ATOM 799 O O . GLY A 1 109 ? 0.575 5.299 0.344 1.00 54.66 109 GLY A O 1
#

pLDDT: mean 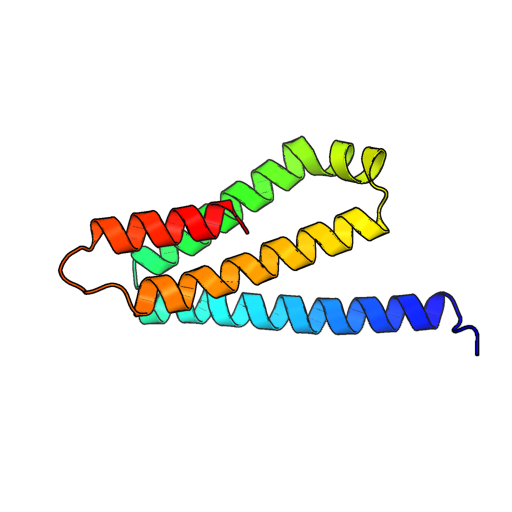76.97, std 9.08, range [53.25, 91.88]

Secondary structure (DSSP, 8-state):
----HHHHHHHHHHHHHHHHHHHHHHHHHHHHHHTHHHHHHHHHHHHHHHHHHHHTHHHHHHHHHHHHHHHHHHHHHHHHHHHHHHHHHS-TT-HHHHHHHHHHHHHH-

Radius of gyration: 16.29 Å; chains: 1; bounding box: 44×28×44 Å

Sequence (109 aa):
PRRTPLANFLLMSFFFSVNHGCVSAVLNISVQLLGDAGSYQSGALYITYAATALLFSAGMVDSFGPRISLMLGSALNTCYVISLPIALITPLNQATLRVVVSIAGGLIG